Protein AF-A0AAW2VEW5-F1 (afdb_monomer_lite)

Sequence (125 aa):
MDQNLVTQGDLPRFVMDSYEECRGPPRLFLLDKFDVAGAGACLKRYTDPSFFKVENPEITGTDVQREKKIRKAKSFNLKPAVTTRPSIQGPKTNLKLAAILEKANAIRQALAGSDEDDEDSWSDS

Structure (mmCIF, N/CA/C/O backbone):
data_AF-A0AAW2VEW5-F1
#
_entry.id   AF-A0AAW2VEW5-F1
#
loop_
_atom_site.group_PDB
_atom_site.id
_atom_site.type_symbol
_atom_site.label_atom_id
_atom_site.label_alt_id
_atom_site.label_comp_id
_atom_site.label_asym_id
_atom_site.label_entity_id
_atom_site.label_seq_id
_atom_site.pdbx_PDB_ins_code
_atom_site.Cartn_x
_atom_site.Cartn_y
_atom_site.Cartn_z
_atom_site.occupancy
_atom_site.B_iso_or_equiv
_atom_site.auth_seq_id
_atom_site.auth_comp_id
_atom_site.auth_asym_id
_atom_site.auth_atom_id
_atom_site.pdbx_PDB_model_num
ATOM 1 N N . MET A 1 1 ? -25.172 -19.713 8.117 1.00 50.94 1 MET A N 1
ATOM 2 C CA . MET A 1 1 ? -23.934 -19.008 8.497 1.00 50.94 1 MET A CA 1
ATOM 3 C C . MET A 1 1 ? -23.808 -17.834 7.555 1.00 50.94 1 MET A C 1
ATOM 5 O O . MET A 1 1 ? -23.768 -18.059 6.349 1.00 50.94 1 MET A O 1
ATOM 9 N N . ASP A 1 2 ? -23.852 -16.616 8.079 1.00 57.12 2 ASP A N 1
ATOM 10 C CA . ASP A 1 2 ? -23.778 -15.412 7.257 1.00 57.12 2 ASP A CA 1
ATOM 11 C C . ASP A 1 2 ? -22.371 -15.280 6.672 1.00 57.12 2 ASP A C 1
ATOM 13 O O . AS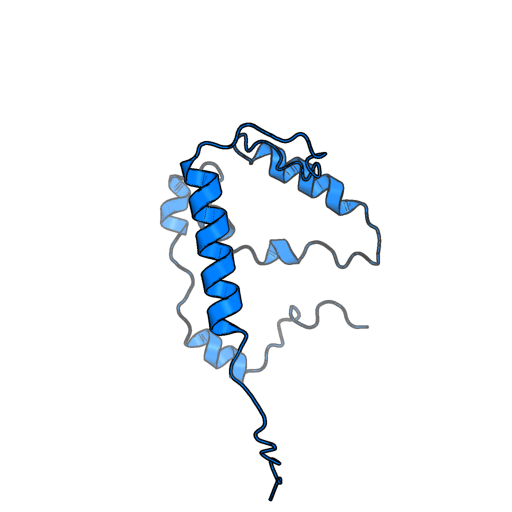P A 1 2 ? -21.367 -15.238 7.383 1.00 57.12 2 ASP A O 1
ATOM 17 N N . GLN A 1 3 ? -22.299 -15.292 5.345 1.00 69.50 3 GLN A N 1
ATOM 18 C CA . GLN A 1 3 ? -21.062 -15.070 4.607 1.00 69.50 3 GLN A CA 1
ATOM 19 C C . GLN A 1 3 ? -20.790 -13.560 4.561 1.00 69.50 3 GLN A C 1
ATOM 21 O O . GLN A 1 3 ? -21.730 -12.770 4.550 1.00 69.50 3 GLN A O 1
ATOM 26 N N . ASN A 1 4 ? -19.518 -13.153 4.472 1.00 67.38 4 ASN A N 1
ATOM 27 C CA . ASN A 1 4 ? -19.107 -11.753 4.268 1.00 67.38 4 ASN A CA 1
ATOM 28 C C . ASN A 1 4 ? -19.280 -10.787 5.462 1.00 67.38 4 ASN A C 1
ATOM 30 O O . ASN A 1 4 ? -19.278 -9.575 5.241 1.00 67.38 4 ASN A O 1
ATOM 34 N N . LEU A 1 5 ? -19.321 -11.291 6.705 1.00 68.50 5 LEU A N 1
ATOM 35 C CA . LEU A 1 5 ? -19.509 -10.506 7.944 1.00 68.50 5 LEU A CA 1
ATOM 36 C C . LEU A 1 5 ? -18.600 -9.263 8.058 1.00 68.50 5 LEU A C 1
ATOM 38 O O . LEU A 1 5 ? -19.013 -8.232 8.569 1.00 68.50 5 LEU A O 1
ATOM 42 N N . VAL A 1 6 ? -17.370 -9.333 7.539 1.00 68.06 6 VAL A N 1
ATOM 43 C CA . VAL A 1 6 ? -16.393 -8.226 7.604 1.00 68.06 6 VAL A CA 1
ATOM 44 C C . VAL A 1 6 ? -16.547 -7.222 6.451 1.00 68.06 6 VAL A C 1
ATOM 46 O O . VAL A 1 6 ? -16.116 -6.079 6.555 1.00 68.06 6 VAL A O 1
ATOM 49 N N . THR A 1 7 ? -17.165 -7.611 5.333 1.00 69.88 7 THR A N 1
ATOM 50 C CA . THR A 1 7 ? -17.284 -6.756 4.133 1.00 69.88 7 THR A CA 1
ATOM 51 C C . THR A 1 7 ? -18.656 -6.104 3.967 1.00 69.88 7 THR A C 1
ATOM 53 O O . THR A 1 7 ? -18.857 -5.389 2.990 1.00 69.88 7 THR A O 1
ATOM 56 N N . GLN A 1 8 ? -19.591 -6.331 4.899 1.00 68.81 8 GLN A N 1
ATOM 57 C CA . GLN A 1 8 ? -20.937 -5.739 4.872 1.00 68.81 8 GLN A CA 1
ATOM 58 C C . GLN A 1 8 ? 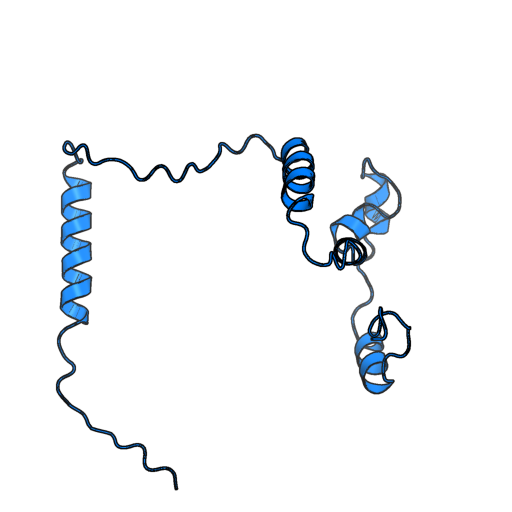-20.947 -4.216 5.076 1.00 68.81 8 GLN A C 1
ATOM 60 O O . GLN A 1 8 ? -21.973 -3.585 4.862 1.00 68.81 8 GLN A O 1
ATOM 65 N N . GLY A 1 9 ? -19.806 -3.613 5.421 1.00 72.56 9 GLY A N 1
ATOM 66 C CA . GLY A 1 9 ? -19.694 -2.165 5.608 1.00 72.56 9 GLY A CA 1
ATOM 67 C C . GLY A 1 9 ? -20.144 -1.681 6.988 1.00 72.56 9 GLY A C 1
ATOM 68 O O . GLY A 1 9 ? -19.938 -0.514 7.301 1.00 72.56 9 GLY A O 1
ATOM 69 N N . ASP A 1 10 ? -20.648 -2.574 7.841 1.00 82.69 10 ASP A N 1
ATOM 70 C CA . ASP A 1 10 ? -21.100 -2.270 9.203 1.00 82.69 10 ASP A CA 1
ATOM 71 C C . ASP A 1 10 ? -19.943 -2.301 10.220 1.00 82.69 10 ASP A C 1
ATOM 73 O O . ASP A 1 10 ? -19.999 -2.965 11.258 1.00 82.69 10 ASP A O 1
ATOM 77 N N . LEU A 1 11 ? -18.845 -1.602 9.915 1.00 84.56 11 LEU A N 1
ATOM 78 C CA . LEU A 1 11 ? -17.706 -1.509 10.828 1.00 84.56 11 LEU A CA 1
ATOM 79 C C . LEU A 1 11 ? -18.050 -0.572 12.006 1.00 84.56 11 LEU A C 1
ATOM 81 O O . LEU A 1 11 ? -18.486 0.558 11.764 1.00 84.56 11 LEU A O 1
ATOM 85 N N . PRO A 1 12 ? -17.837 -0.980 13.275 1.00 91.25 12 PRO A N 1
ATOM 86 C CA . PRO A 1 12 ? -18.154 -0.140 14.427 1.00 91.25 12 PRO A CA 1
ATOM 87 C C . PRO A 1 12 ? -17.473 1.231 14.376 1.00 91.25 12 PRO A C 1
ATOM 89 O O . PRO A 1 12 ? -16.309 1.344 13.988 1.00 91.25 12 PRO A O 1
ATOM 92 N N . ARG A 1 13 ? -18.177 2.269 14.850 1.00 89.75 13 ARG A N 1
ATOM 93 C CA . ARG A 1 13 ? -17.716 3.664 14.765 1.00 89.75 13 ARG A CA 1
ATOM 94 C C . ARG A 1 13 ? -16.341 3.890 15.396 1.00 89.75 13 ARG A C 1
ATOM 96 O O . ARG A 1 13 ? -15.503 4.511 14.766 1.00 89.75 13 ARG A O 1
ATOM 103 N N . PHE A 1 14 ? -16.081 3.309 16.568 1.00 92.62 14 PHE A N 1
ATOM 104 C CA . PHE A 1 14 ? -14.785 3.456 17.245 1.00 92.62 14 PHE A CA 1
ATOM 105 C C . PHE A 1 14 ? -13.609 2.917 16.408 1.00 92.62 14 PHE A C 1
ATOM 107 O O . PHE A 1 14 ? -12.497 3.440 16.474 1.00 92.62 14 PHE A O 1
ATOM 114 N N . VAL A 1 15 ? -13.849 1.872 15.605 1.00 92.19 15 VAL A N 1
ATOM 115 C CA . VAL A 1 15 ? -12.850 1.356 14.665 1.00 92.19 15 VAL A CA 1
ATOM 116 C C . VAL A 1 15 ? -12.717 2.331 13.500 1.00 92.19 15 VAL A C 1
ATOM 118 O O . VAL A 1 15 ? -11.599 2.691 13.151 1.00 9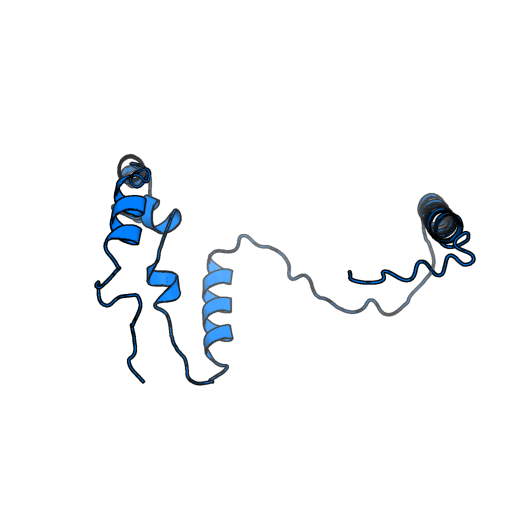2.19 15 VAL A O 1
ATOM 121 N N . MET A 1 16 ? -13.836 2.797 12.936 1.00 90.00 16 MET A N 1
ATOM 122 C CA . MET A 1 16 ? -13.848 3.781 11.846 1.00 90.00 16 MET A CA 1
ATOM 123 C C . MET A 1 16 ? -13.060 5.049 12.204 1.00 90.00 16 MET A C 1
ATOM 125 O O . MET A 1 16 ? -12.218 5.467 11.418 1.00 90.00 16 MET A O 1
ATOM 129 N N . ASP A 1 17 ? -13.255 5.597 13.406 1.00 92.69 17 ASP A N 1
ATOM 130 C CA . ASP A 1 17 ? -12.564 6.803 13.881 1.00 92.69 17 ASP A CA 1
ATOM 131 C C . ASP A 1 17 ? -11.032 6.602 13.888 1.00 92.69 17 ASP A C 1
ATOM 133 O O . ASP A 1 17 ? -10.274 7.475 13.469 1.00 92.69 17 ASP A O 1
ATOM 137 N N . SER A 1 18 ? -10.564 5.401 14.259 1.00 94.38 18 SER A N 1
ATOM 138 C CA . SER A 1 18 ? -9.137 5.042 14.197 1.00 94.38 18 SER A CA 1
ATOM 139 C C . SER A 1 18 ? -8.617 4.955 12.752 1.00 94.38 18 SER A C 1
ATOM 141 O O . SER A 1 18 ? -7.477 5.326 12.470 1.00 94.38 18 SER A O 1
ATOM 143 N N . TYR A 1 19 ? -9.438 4.468 11.814 1.00 91.00 19 TYR A N 1
ATOM 144 C CA . TYR A 1 19 ? -9.101 4.440 10.384 1.00 91.00 19 TYR A CA 1
ATOM 145 C C . TYR A 1 19 ? -9.076 5.841 9.762 1.00 91.00 19 TYR A C 1
ATOM 147 O O . TYR A 1 19 ? -8.274 6.084 8.861 1.00 91.00 19 TYR A O 1
ATOM 155 N N . GLU A 1 20 ? -9.923 6.757 10.228 1.00 92.00 20 GLU A N 1
ATOM 156 C CA . GLU A 1 20 ? -9.937 8.152 9.776 1.00 92.00 20 GLU A CA 1
ATOM 157 C C . GLU A 1 20 ? -8.675 8.913 10.213 1.00 92.00 20 GLU A C 1
ATOM 159 O O . GLU A 1 20 ? -8.184 9.766 9.472 1.00 92.00 20 GLU A O 1
ATOM 164 N N . GLU A 1 21 ? -8.105 8.573 11.373 1.00 94.62 21 GLU A N 1
ATOM 165 C CA . GLU A 1 21 ? -6.836 9.136 11.853 1.00 94.62 21 GLU A CA 1
ATOM 166 C C . GLU A 1 21 ? -5.601 8.528 11.153 1.00 94.62 21 GLU A C 1
ATOM 168 O O . GLU A 1 21 ? -4.516 9.123 11.123 1.00 94.62 21 GLU A O 1
ATOM 173 N N . CYS A 1 22 ? -5.747 7.352 10.533 1.00 93.62 22 CYS A N 1
ATOM 174 C CA . CYS A 1 22 ? -4.672 6.725 9.771 1.00 93.62 22 CYS A CA 1
ATOM 175 C C . CYS A 1 22 ? -4.266 7.553 8.541 1.00 93.62 22 CYS A C 1
ATOM 177 O O . CYS A 1 22 ? -5.018 8.336 7.959 1.00 93.62 22 CYS A O 1
ATOM 179 N N . ARG A 1 23 ? -3.031 7.334 8.074 1.00 93.12 23 ARG A N 1
ATOM 180 C CA . ARG A 1 23 ? -2.569 7.920 6.812 1.00 93.12 23 ARG A CA 1
ATOM 181 C C . ARG A 1 23 ? -3.374 7.337 5.651 1.00 93.12 23 ARG A C 1
ATOM 183 O O . ARG A 1 23 ? -3.438 6.121 5.486 1.00 93.12 23 ARG A O 1
ATOM 190 N N . GLY A 1 24 ? -3.914 8.218 4.808 1.00 87.44 24 GLY A N 1
ATOM 191 C CA . GLY A 1 24 ? -4.521 7.824 3.540 1.00 87.44 24 GLY A CA 1
ATOM 192 C C . GLY A 1 24 ? -3.540 7.070 2.626 1.00 87.44 24 GLY A C 1
ATOM 193 O O . GLY A 1 24 ? -2.320 7.133 2.826 1.00 87.44 24 GLY A O 1
ATOM 194 N N . PRO A 1 25 ? -4.049 6.365 1.602 1.00 88.12 25 PRO A N 1
ATOM 195 C CA . PRO A 1 25 ? -3.221 5.541 0.734 1.00 88.12 25 PRO A CA 1
ATOM 196 C C . PRO A 1 25 ? -2.143 6.379 0.027 1.00 88.12 25 PRO A C 1
ATOM 198 O O . PRO A 1 25 ? -2.393 7.530 -0.357 1.00 88.12 25 PRO A O 1
ATOM 201 N N . PRO A 1 26 ? -0.940 5.820 -0.193 1.00 92.75 26 PRO A N 1
ATOM 202 C CA . PRO A 1 26 ? 0.109 6.517 -0.922 1.00 92.75 26 PRO A CA 1
ATOM 203 C C . PRO A 1 26 ? -0.379 6.887 -2.330 1.00 92.75 26 PRO A C 1
ATOM 205 O O . PRO A 1 26 ? -1.102 6.129 -2.980 1.00 92.75 26 PRO A O 1
ATOM 208 N N . ARG A 1 27 ? 0.042 8.055 -2.835 1.00 94.94 27 ARG A N 1
ATOM 209 C CA . ARG A 1 27 ? -0.371 8.607 -4.143 1.00 94.94 27 ARG A CA 1
ATOM 210 C C . ARG A 1 27 ? 0.317 7.906 -5.325 1.00 94.94 27 ARG A C 1
ATOM 212 O O . ARG A 1 27 ? 0.865 8.551 -6.217 1.00 94.94 27 ARG A O 1
ATOM 219 N N . LEU A 1 28 ? 0.292 6.574 -5.334 1.00 96.06 28 LEU A N 1
ATOM 220 C CA . LEU A 1 28 ? 0.951 5.723 -6.328 1.00 96.06 28 LEU A CA 1
ATOM 221 C C . LEU A 1 28 ? 0.347 5.851 -7.728 1.00 96.06 28 LEU A C 1
ATOM 223 O O . LEU A 1 28 ? 1.013 5.502 -8.696 1.00 96.06 28 LEU A O 1
ATOM 227 N N . PHE A 1 29 ? -0.847 6.437 -7.857 1.00 94.88 29 PHE A N 1
ATOM 228 C CA . PHE A 1 29 ? -1.449 6.753 -9.155 1.00 94.88 29 PHE A CA 1
ATOM 229 C C . PHE A 1 29 ? -0.563 7.658 -10.030 1.00 94.88 29 PHE A C 1
ATOM 231 O O . PHE A 1 29 ? -0.647 7.642 -11.253 1.00 94.88 29 PHE A O 1
ATOM 238 N N . LEU A 1 30 ? 0.341 8.434 -9.421 1.00 96.75 30 LEU A N 1
ATOM 239 C CA . LEU A 1 30 ? 1.324 9.245 -10.145 1.00 96.75 30 LEU A CA 1
ATOM 240 C C . LEU A 1 30 ? 2.357 8.391 -10.899 1.00 96.75 30 LEU A C 1
ATOM 242 O O . LEU A 1 30 ? 2.980 8.874 -11.851 1.00 96.75 30 LEU A O 1
ATOM 246 N N . LEU A 1 31 ? 2.562 7.147 -10.463 1.00 97.12 31 LEU A N 1
ATOM 247 C CA . LEU A 1 31 ? 3.502 6.196 -11.052 1.00 97.12 31 LEU A CA 1
ATOM 248 C C . LEU A 1 31 ? 2.849 5.303 -12.111 1.00 97.12 31 LEU A C 1
ATOM 250 O O . LEU A 1 31 ? 3.576 4.755 -12.933 1.00 97.12 31 LEU A O 1
ATOM 254 N N . ASP A 1 32 ? 1.513 5.230 -12.161 1.00 96.38 32 ASP A N 1
ATOM 255 C CA . ASP A 1 32 ? 0.775 4.387 -13.115 1.00 96.38 32 ASP A CA 1
ATOM 256 C C . ASP A 1 32 ? 1.153 4.676 -14.578 1.00 96.38 32 ASP A C 1
ATOM 258 O O . ASP A 1 32 ? 1.128 3.781 -15.415 1.00 96.38 32 ASP A O 1
ATOM 262 N N . LYS A 1 33 ? 1.571 5.910 -14.895 1.00 97.06 33 LYS A N 1
ATOM 263 C CA . LYS A 1 33 ? 2.034 6.289 -16.243 1.00 97.06 33 LYS A CA 1
ATOM 264 C C . LYS A 1 33 ? 3.294 5.550 -16.710 1.00 97.06 33 LYS A C 1
ATOM 266 O O . LYS A 1 33 ? 3.559 5.500 -17.905 1.00 97.06 33 LYS A O 1
ATOM 271 N N . PHE A 1 34 ? 4.088 5.034 -15.776 1.00 96.69 34 PHE A N 1
ATOM 272 C CA . PHE A 1 34 ? 5.287 4.244 -16.063 1.00 96.69 34 PHE A CA 1
ATOM 273 C C . PHE A 1 34 ? 5.013 2.741 -15.996 1.00 96.69 34 PHE A C 1
ATOM 275 O O . PHE A 1 34 ? 5.918 1.934 -16.200 1.00 96.69 34 PHE A O 1
ATOM 282 N N . ASP A 1 35 ? 3.778 2.360 -15.678 1.00 96.69 35 ASP A N 1
ATOM 283 C CA . ASP A 1 35 ? 3.399 0.983 -15.477 1.00 96.69 35 ASP A CA 1
ATOM 284 C C . ASP A 1 35 ? 2.729 0.386 -16.715 1.00 96.69 35 ASP A C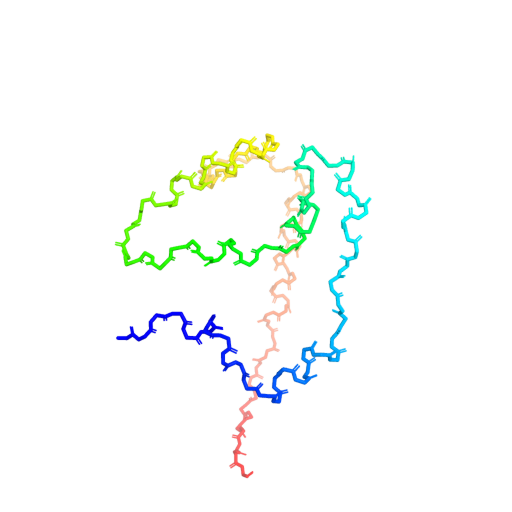 1
ATOM 286 O O . ASP A 1 35 ? 1.795 0.956 -17.273 1.00 96.69 35 ASP A O 1
ATOM 290 N N . VAL A 1 36 ? 3.160 -0.815 -17.107 1.00 97.44 36 VAL A N 1
ATOM 291 C CA . VAL A 1 36 ? 2.635 -1.517 -18.293 1.00 97.44 36 VAL A CA 1
ATOM 292 C C . VAL A 1 36 ? 1.135 -1.824 -18.180 1.00 97.44 36 VAL A C 1
ATOM 294 O O . VAL A 1 36 ? 0.455 -1.910 -19.197 1.00 97.44 36 VAL A O 1
ATOM 297 N N . ALA A 1 37 ? 0.603 -1.991 -16.965 1.00 96.19 37 ALA A N 1
ATOM 298 C CA . ALA A 1 37 ? -0.812 -2.286 -16.739 1.00 96.19 37 ALA A CA 1
ATOM 299 C C . ALA A 1 37 ? -1.687 -1.026 -16.565 1.00 96.19 37 ALA A C 1
ATOM 301 O O . ALA A 1 37 ? -2.909 -1.151 -16.499 1.00 96.19 37 ALA A O 1
ATOM 302 N N . GLY A 1 38 ? -1.094 0.172 -16.529 1.00 95.56 38 GLY A N 1
ATOM 303 C CA . GLY A 1 38 ? -1.818 1.443 -16.518 1.00 95.56 38 GLY A CA 1
ATOM 304 C C . GLY A 1 38 ? -2.482 1.803 -15.183 1.00 95.56 38 GLY A C 1
ATOM 305 O O . GLY A 1 38 ? -1.975 1.496 -14.105 1.00 95.56 38 GLY A O 1
ATOM 306 N N . ALA A 1 39 ? -3.605 2.522 -15.253 1.00 96.62 39 ALA A N 1
ATOM 307 C CA . ALA A 1 39 ? -4.262 3.134 -14.096 1.00 96.62 39 ALA A CA 1
ATOM 308 C C . ALA A 1 39 ? -4.612 2.127 -12.983 1.00 96.62 39 ALA A C 1
ATOM 310 O O . ALA A 1 39 ? -5.173 1.057 -13.223 1.00 96.62 39 ALA A O 1
ATOM 311 N N . GLY A 1 40 ? -4.303 2.492 -11.741 1.00 94.44 40 GLY A N 1
ATOM 312 C CA . GLY A 1 40 ? -4.520 1.690 -10.543 1.00 94.44 40 GLY A CA 1
ATOM 313 C C . GLY A 1 40 ? -3.549 0.519 -10.374 1.00 94.44 40 GLY A C 1
ATOM 314 O O . GLY A 1 40 ? -3.592 -0.152 -9.340 1.00 94.44 40 GLY A O 1
ATOM 315 N N . ALA A 1 41 ? -2.664 0.251 -11.337 1.00 96.25 41 ALA A N 1
ATOM 316 C CA . ALA A 1 41 ? -1.779 -0.903 -11.283 1.00 96.25 41 ALA A CA 1
ATOM 317 C C . ALA A 1 41 ? -0.706 -0.765 -10.199 1.00 96.25 41 ALA A C 1
ATOM 319 O O . ALA A 1 41 ? -0.375 -1.752 -9.532 1.00 96.25 41 ALA A O 1
ATOM 320 N N . CYS A 1 42 ? -0.149 0.431 -9.991 1.00 96.38 42 CYS A N 1
ATOM 321 C CA . CYS A 1 42 ? 0.829 0.639 -8.927 1.00 96.38 42 CYS A CA 1
ATOM 322 C C . CYS A 1 42 ? 0.188 0.444 -7.549 1.00 96.38 42 CYS A C 1
ATOM 324 O O . CYS A 1 42 ? 0.776 -0.221 -6.698 1.00 96.38 42 CYS A O 1
ATOM 326 N N . LEU A 1 43 ? -1.039 0.943 -7.350 1.00 94.4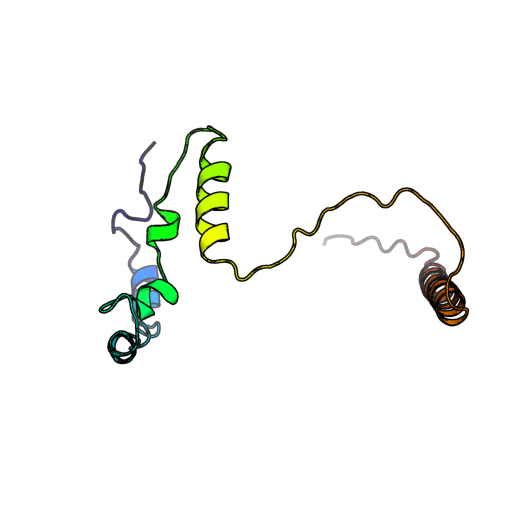4 43 LEU A N 1
ATOM 327 C CA . LEU A 1 43 ? -1.758 0.754 -6.091 1.00 94.44 43 LEU A CA 1
ATOM 328 C C . LEU A 1 43 ? -2.111 -0.719 -5.851 1.00 94.44 43 LEU A C 1
ATOM 330 O O . LEU A 1 43 ? -1.843 -1.205 -4.761 1.00 94.44 43 LEU A O 1
ATOM 334 N N . LYS A 1 44 ? -2.604 -1.452 -6.860 1.00 94.62 44 LYS A N 1
ATOM 335 C CA . LYS A 1 44 ? -2.890 -2.896 -6.734 1.00 94.62 44 LYS A CA 1
ATOM 336 C C . LYS A 1 44 ? -1.656 -3.730 -6.384 1.00 94.62 44 LYS A C 1
ATOM 338 O O . LYS A 1 44 ? -1.751 -4.701 -5.648 1.00 94.62 44 LYS A O 1
ATOM 343 N N . ARG A 1 45 ? -0.473 -3.364 -6.888 1.00 93.50 45 ARG A N 1
ATOM 344 C CA . ARG A 1 45 ? 0.776 -4.041 -6.492 1.00 93.50 45 ARG A CA 1
ATOM 345 C C . ARG A 1 45 ? 1.208 -3.719 -5.068 1.00 93.50 45 ARG A C 1
ATOM 347 O O . ARG A 1 45 ? 1.905 -4.526 -4.464 1.00 93.50 45 ARG A O 1
ATOM 354 N N . TYR A 1 46 ? 0.842 -2.544 -4.568 1.00 93.44 46 TYR A N 1
ATOM 355 C CA . TYR A 1 46 ? 1.100 -2.146 -3.190 1.00 93.44 46 TYR A CA 1
ATOM 356 C C . TYR A 1 46 ? 0.121 -2.813 -2.218 1.00 93.44 46 TYR A C 1
ATOM 358 O O . TYR A 1 46 ? 0.539 -3.360 -1.204 1.00 93.44 46 TYR A O 1
ATOM 366 N N . THR A 1 47 ? -1.172 -2.797 -2.541 1.00 92.31 47 THR A N 1
ATOM 367 C CA . THR A 1 47 ? -2.237 -3.446 -1.779 1.00 92.31 47 THR A CA 1
ATOM 368 C C . THR A 1 47 ? -3.342 -3.923 -2.719 1.00 92.31 47 THR A C 1
ATOM 370 O O . THR A 1 47 ? -3.869 -3.147 -3.517 1.00 92.31 47 THR A O 1
ATOM 373 N N . ASP A 1 48 ? -3.717 -5.197 -2.623 1.00 91.25 48 ASP A N 1
ATOM 374 C CA . ASP A 1 48 ? -4.889 -5.737 -3.317 1.00 91.25 48 ASP A CA 1
ATOM 375 C C . ASP A 1 48 ? -5.718 -6.606 -2.364 1.00 91.25 48 ASP A C 1
ATOM 377 O O . ASP A 1 48 ? -5.486 -7.813 -2.254 1.00 91.25 48 ASP A O 1
ATOM 381 N N . PRO A 1 49 ? -6.713 -6.017 -1.677 1.00 87.31 49 PRO A N 1
ATOM 382 C CA . PRO A 1 49 ? -7.626 -6.764 -0.812 1.00 87.31 49 PRO A CA 1
ATOM 383 C C . PRO A 1 49 ? -8.420 -7.842 -1.563 1.00 87.31 49 PRO A C 1
ATOM 385 O O . PRO A 1 49 ? -8.892 -8.805 -0.960 1.00 87.31 49 PRO A O 1
ATOM 388 N N . SER A 1 50 ? -8.563 -7.706 -2.884 1.00 84.25 50 SER A N 1
ATOM 389 C CA . SER A 1 50 ? -9.284 -8.663 -3.729 1.00 84.25 50 SER A CA 1
ATOM 390 C C . SER A 1 50 ? -8.534 -9.982 -3.869 1.00 84.25 50 SER A C 1
ATOM 392 O O . SER A 1 50 ? -9.170 -10.994 -4.151 1.00 84.25 50 SER A O 1
ATOM 394 N N . PHE A 1 51 ? -7.216 -10.000 -3.623 1.00 81.94 51 PHE A N 1
ATOM 395 C CA . PHE A 1 51 ? -6.426 -11.232 -3.599 1.00 81.94 51 PHE A CA 1
ATOM 396 C C . PHE A 1 51 ? -6.986 -12.249 -2.596 1.00 81.94 51 PHE A C 1
ATOM 398 O O . PHE A 1 51 ? -6.969 -13.445 -2.853 1.00 81.94 51 PHE A O 1
ATOM 405 N N . PHE A 1 52 ? -7.546 -11.768 -1.484 1.00 79.75 52 PHE A N 1
ATOM 406 C CA . PHE A 1 52 ? -8.140 -12.607 -0.442 1.00 79.75 52 PHE A CA 1
ATOM 407 C C . PHE A 1 52 ? -9.634 -12.884 -0.654 1.00 79.75 52 PHE A C 1
ATOM 409 O O . PHE A 1 52 ? -10.206 -13.703 0.054 1.00 79.75 52 PHE A O 1
ATOM 416 N N . LYS A 1 53 ? -10.282 -12.233 -1.634 1.00 70.94 53 LYS A N 1
ATOM 417 C CA . LYS A 1 53 ? -11.672 -12.540 -2.037 1.00 70.94 53 LYS A CA 1
ATOM 418 C C . LYS A 1 53 ? -11.773 -13.784 -2.923 1.00 70.94 53 LYS A C 1
ATOM 420 O O . LYS A 1 53 ? -12.852 -14.138 -3.395 1.00 70.94 53 LYS A O 1
ATOM 425 N N . VAL A 1 54 ? -10.642 -14.429 -3.159 1.00 60.38 54 VAL A N 1
ATOM 426 C CA . VAL A 1 54 ? -10.524 -15.692 -3.858 1.00 60.38 54 VAL A CA 1
ATOM 427 C C . VAL A 1 54 ? -10.797 -16.778 -2.817 1.00 60.38 54 VAL A C 1
ATOM 429 O O . VAL A 1 54 ? -9.948 -17.089 -1.993 1.00 60.38 54 VAL A O 1
ATOM 432 N N . GLU A 1 55 ? -12.017 -17.323 -2.917 1.00 52.00 55 GLU A N 1
ATOM 433 C CA . GLU A 1 55 ? -12.438 -18.658 -2.471 1.00 52.00 55 GLU A CA 1
ATOM 434 C C . GLU A 1 55 ? -12.435 -18.880 -0.942 1.00 52.00 55 GLU A C 1
ATOM 436 O O . GLU A 1 55 ? -11.415 -18.973 -0.272 1.00 52.00 55 GLU A O 1
ATOM 441 N N . ASN A 1 56 ? -13.638 -19.041 -0.386 1.00 56.00 56 ASN A N 1
ATOM 442 C CA . ASN A 1 56 ? -13.881 -19.999 0.684 1.00 56.00 56 ASN A CA 1
ATOM 443 C C . ASN A 1 56 ? -14.145 -21.327 -0.044 1.00 56.00 56 ASN A C 1
ATOM 445 O O . ASN A 1 56 ? -15.311 -21.607 -0.337 1.00 56.00 56 ASN A O 1
ATOM 449 N N . PRO A 1 57 ? -13.119 -22.095 -0.477 1.00 44.59 57 PRO A N 1
ATOM 450 C CA . PRO A 1 57 ? -13.399 -23.393 -1.026 1.00 44.59 57 PRO A CA 1
ATOM 451 C C . PRO A 1 57 ? -13.705 -24.244 0.195 1.00 44.59 57 PRO A C 1
ATOM 453 O O . PRO A 1 57 ? -12.853 -24.506 1.047 1.00 44.59 57 PRO A O 1
ATOM 456 N N . GLU A 1 58 ? -14.942 -24.687 0.300 1.00 49.50 58 GLU A N 1
ATOM 457 C CA . GLU A 1 58 ? -15.179 -25.958 0.946 1.00 49.50 58 GLU A CA 1
ATOM 458 C C . GLU A 1 58 ? -14.246 -26.966 0.252 1.00 49.50 58 GLU A C 1
ATOM 460 O O . GLU A 1 58 ? -14.431 -27.316 -0.909 1.00 49.50 58 GLU A O 1
ATOM 465 N N . ILE A 1 59 ? -13.128 -27.267 0.917 1.00 56.94 59 ILE A N 1
ATOM 466 C CA . ILE A 1 59 ? -12.302 -28.463 0.781 1.00 56.94 59 ILE A CA 1
ATOM 467 C C . ILE A 1 59 ? -12.300 -29.049 -0.642 1.00 56.94 59 ILE A C 1
ATOM 469 O O . ILE A 1 59 ? -12.856 -30.116 -0.872 1.00 56.94 59 ILE A O 1
ATOM 473 N N . THR A 1 60 ? -11.621 -28.434 -1.612 1.00 40.91 60 THR A N 1
ATOM 474 C CA . THR A 1 60 ? -11.141 -29.214 -2.764 1.00 40.91 60 THR A CA 1
ATOM 475 C C . THR A 1 60 ? -9.720 -28.798 -3.117 1.00 40.91 60 THR A C 1
ATOM 477 O O . THR A 1 60 ? -9.438 -27.682 -3.537 1.00 40.91 60 THR A O 1
ATOM 480 N N . GLY A 1 61 ? -8.776 -29.714 -2.898 1.00 50.31 61 GLY A N 1
ATOM 481 C CA . GLY A 1 61 ? -7.341 -29.532 -3.125 1.00 50.31 61 GLY A CA 1
ATOM 482 C C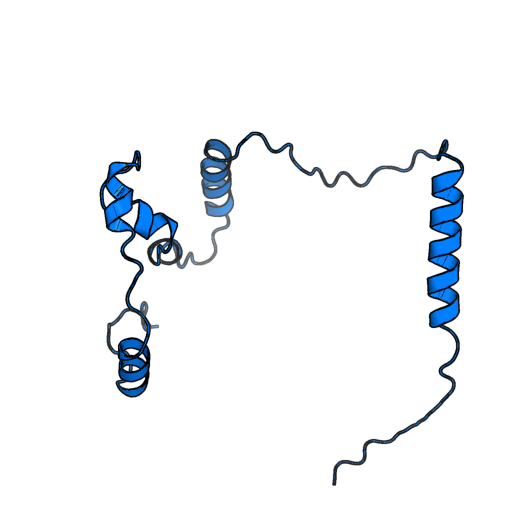 . GLY A 1 61 ? -6.938 -29.429 -4.600 1.00 50.31 61 GLY A C 1
ATOM 483 O O . GLY A 1 61 ? -5.973 -30.074 -5.009 1.00 50.31 61 GLY A O 1
ATOM 484 N N . THR A 1 62 ? -7.649 -28.641 -5.412 1.00 46.88 62 THR A N 1
ATOM 485 C CA . THR A 1 62 ? -7.380 -28.500 -6.852 1.00 46.88 62 THR A CA 1
ATOM 486 C C . THR A 1 62 ? -6.808 -27.135 -7.252 1.00 46.88 62 THR A C 1
ATOM 488 O O . THR A 1 62 ? -6.099 -27.050 -8.259 1.00 46.88 62 THR A O 1
ATOM 491 N N . ASP A 1 63 ? -6.965 -26.092 -6.432 1.00 47.03 63 ASP A N 1
ATOM 492 C CA . ASP A 1 63 ? -6.538 -24.725 -6.789 1.00 47.03 63 ASP A CA 1
ATOM 493 C C . ASP A 1 63 ? -5.054 -24.433 -6.522 1.00 47.03 63 ASP A C 1
ATOM 495 O O . ASP A 1 63 ? -4.426 -23.636 -7.227 1.00 47.03 63 ASP A O 1
ATOM 499 N N . VAL A 1 64 ? -4.413 -25.222 -5.651 1.00 51.56 64 VAL A N 1
ATOM 500 C CA . VAL A 1 64 ? -2.955 -25.179 -5.426 1.00 51.56 64 VAL A CA 1
ATOM 501 C C . VAL A 1 64 ? -2.168 -25.436 -6.730 1.00 51.56 64 VAL A C 1
ATOM 503 O O . VAL A 1 64 ? -1.021 -25.009 -6.869 1.00 51.56 64 VAL A O 1
ATOM 506 N N . GLN A 1 65 ? -2.757 -26.118 -7.720 1.00 45.56 65 GLN A N 1
ATOM 507 C CA . GLN A 1 65 ? -2.123 -26.406 -9.015 1.00 45.56 65 GLN A CA 1
ATOM 508 C C . GLN A 1 65 ? -2.184 -25.228 -10.005 1.00 45.56 65 GLN A C 1
ATOM 510 O O . GLN A 1 65 ? -1.240 -25.051 -10.783 1.00 45.56 65 GLN A O 1
ATOM 515 N N . ARG A 1 66 ? -3.252 -24.415 -9.999 1.00 52.41 66 ARG A N 1
ATOM 516 C CA . ARG A 1 66 ? -3.395 -23.275 -10.929 1.00 52.41 66 ARG A CA 1
ATOM 517 C C . ARG A 1 66 ? -2.551 -22.084 -10.487 1.00 52.41 66 ARG A C 1
ATOM 519 O O . ARG A 1 66 ? -1.846 -21.501 -11.314 1.00 52.41 66 ARG A O 1
ATOM 526 N N . GLU A 1 67 ? -2.481 -21.819 -9.187 1.00 50.59 67 GLU A N 1
ATOM 527 C CA . GLU A 1 67 ? -1.622 -20.757 -8.664 1.00 50.59 67 GLU A CA 1
ATOM 528 C C . GLU A 1 67 ? -0.123 -21.056 -8.871 1.00 50.59 67 GLU A C 1
ATOM 530 O O . GLU A 1 67 ? 0.649 -20.179 -9.271 1.00 50.59 67 GLU A O 1
ATOM 535 N N . LYS A 1 68 ? 0.291 -22.328 -8.744 1.00 52.91 68 LYS A N 1
ATOM 536 C CA . LYS A 1 68 ? 1.652 -22.771 -9.101 1.00 52.91 68 LYS A CA 1
ATOM 537 C C . LYS A 1 68 ? 2.009 -22.508 -10.567 1.00 52.91 68 LYS A C 1
ATOM 539 O O . LYS A 1 68 ? 3.193 -22.385 -10.866 1.00 52.91 68 LYS A O 1
ATOM 544 N N . LYS A 1 69 ? 1.044 -22.454 -11.492 1.00 51.25 69 LYS A N 1
ATOM 545 C CA . LYS A 1 69 ? 1.307 -22.197 -12.921 1.00 51.25 69 LYS A CA 1
ATOM 546 C C . LYS A 1 69 ? 1.443 -20.703 -13.222 1.00 51.25 69 LYS A C 1
ATOM 548 O O . LYS A 1 69 ? 2.342 -20.324 -13.966 1.00 51.25 69 LYS A O 1
ATOM 553 N N . ILE A 1 70 ? 0.638 -19.853 -12.588 1.00 55.53 70 ILE A N 1
ATOM 554 C CA . ILE A 1 70 ? 0.689 -18.395 -12.791 1.00 55.53 70 ILE A CA 1
ATOM 555 C C . ILE A 1 70 ? 1.934 -17.791 -12.118 1.00 55.53 70 ILE A C 1
ATOM 557 O O . ILE A 1 70 ? 2.632 -16.975 -12.723 1.00 55.53 70 ILE A O 1
ATOM 561 N N . ARG A 1 71 ? 2.306 -18.271 -10.921 1.00 52.75 71 ARG A N 1
ATOM 562 C CA . ARG A 1 71 ? 3.549 -17.858 -10.241 1.00 52.75 71 ARG A CA 1
ATOM 563 C C . ARG A 1 71 ? 4.824 -18.261 -11.001 1.00 52.75 71 ARG A C 1
ATOM 565 O O . ARG A 1 71 ? 5.843 -17.604 -10.832 1.00 52.75 71 ARG A O 1
ATOM 572 N N . LYS A 1 72 ? 4.773 -19.287 -11.865 1.00 53.03 72 LYS A N 1
ATOM 573 C CA . LYS A 1 72 ? 5.909 -19.727 -12.702 1.00 53.03 72 LYS A CA 1
ATOM 574 C C . LYS A 1 72 ? 6.137 -18.869 -13.947 1.00 53.03 72 LYS A C 1
ATOM 576 O O . LYS A 1 72 ? 7.269 -18.750 -14.396 1.00 53.03 72 LYS A O 1
ATOM 581 N N . ALA A 1 73 ? 5.090 -18.251 -14.495 1.00 52.81 73 ALA A N 1
ATOM 582 C CA . ALA A 1 73 ? 5.226 -17.344 -15.639 1.00 52.81 73 ALA A CA 1
ATOM 583 C C . ALA A 1 73 ? 5.798 -15.971 -15.236 1.00 52.81 73 ALA A C 1
ATOM 585 O O . ALA A 1 73 ? 6.356 -15.264 -16.070 1.00 52.81 73 ALA A O 1
ATOM 586 N N . LYS A 1 74 ? 5.683 -15.607 -13.948 1.00 56.38 74 LYS A N 1
ATOM 587 C CA . LYS A 1 74 ? 6.232 -14.372 -13.363 1.00 56.38 74 LYS A CA 1
ATOM 588 C C . LYS A 1 74 ? 7.382 -14.613 -12.378 1.00 56.38 74 LYS A C 1
ATOM 590 O O . LYS A 1 74 ? 7.834 -13.685 -11.715 1.00 56.38 74 LYS A O 1
ATOM 595 N N . SER A 1 75 ? 7.881 -15.842 -12.286 1.00 53.75 75 SER A N 1
ATOM 596 C CA . SER A 1 75 ? 9.160 -16.117 -11.645 1.00 53.75 75 SER A CA 1
ATOM 597 C C . SER A 1 75 ? 10.252 -15.968 -12.694 1.00 53.75 75 SER A C 1
ATOM 599 O O . SER A 1 75 ? 10.291 -16.721 -13.666 1.00 53.75 75 SER A O 1
ATOM 601 N N . PHE A 1 76 ? 11.177 -15.037 -12.481 1.00 60.62 76 PHE A N 1
ATOM 602 C CA . PHE A 1 76 ? 12.525 -15.202 -13.014 1.00 60.62 76 PHE A CA 1
ATOM 603 C C . PHE A 1 76 ? 13.018 -16.619 -12.665 1.00 60.62 76 PHE A C 1
ATOM 605 O O . PHE A 1 76 ? 12.633 -17.150 -11.624 1.00 60.62 76 PHE A O 1
ATOM 612 N N . ASN A 1 77 ? 13.808 -17.245 -13.541 1.00 58.62 77 ASN A N 1
ATOM 613 C CA . ASN A 1 77 ? 14.248 -18.644 -13.441 1.00 58.62 77 ASN A CA 1
ATOM 614 C C . ASN A 1 77 ? 14.973 -18.982 -12.117 1.00 58.62 77 ASN A C 1
ATOM 616 O O . ASN A 1 77 ? 16.196 -19.116 -12.079 1.00 58.62 77 ASN A O 1
ATOM 620 N N . LEU A 1 78 ? 14.227 -19.174 -11.033 1.00 62.75 78 LEU A N 1
ATOM 621 C CA . LEU A 1 78 ? 14.710 -19.766 -9.797 1.00 62.75 78 LEU A CA 1
ATOM 622 C C . LEU A 1 78 ? 14.590 -21.278 -9.924 1.00 62.75 78 LEU A C 1
ATOM 624 O O . LEU A 1 78 ? 13.501 -21.832 -10.083 1.00 62.75 78 LEU A O 1
ATOM 628 N N . LYS A 1 79 ? 15.741 -21.947 -9.882 1.00 61.16 79 LYS A N 1
ATOM 629 C CA . LYS A 1 79 ? 15.832 -23.406 -9.921 1.00 61.16 79 LYS A CA 1
ATOM 630 C C . LYS A 1 79 ? 15.097 -23.997 -8.705 1.00 61.16 79 LYS A C 1
ATOM 632 O O . LYS A 1 79 ? 15.245 -23.457 -7.608 1.00 61.16 79 LYS A O 1
ATOM 637 N N . PRO A 1 80 ? 14.333 -25.093 -8.863 1.00 49.34 80 PRO A N 1
ATOM 638 C CA . PRO A 1 80 ? 13.662 -25.747 -7.745 1.00 49.34 80 PRO A CA 1
ATOM 639 C C . PRO A 1 80 ? 14.661 -26.152 -6.657 1.00 49.34 80 PRO A C 1
ATOM 641 O O . PRO A 1 80 ? 15.627 -26.863 -6.935 1.00 49.34 80 PRO A O 1
ATOM 644 N N . ALA A 1 81 ? 14.401 -25.746 -5.413 1.00 50.69 81 ALA A N 1
ATOM 645 C CA . ALA A 1 81 ? 15.004 -26.374 -4.246 1.00 50.69 81 ALA A CA 1
ATOM 646 C C . ALA A 1 81 ? 14.366 -27.759 -4.090 1.00 50.69 81 ALA A C 1
ATOM 648 O O . ALA A 1 81 ? 13.322 -27.923 -3.459 1.00 50.69 81 ALA A O 1
ATOM 649 N N . VAL A 1 82 ? 14.952 -28.753 -4.755 1.00 49.16 82 VAL A N 1
ATOM 650 C CA . VAL A 1 82 ? 14.605 -30.151 -4.532 1.00 49.16 82 VAL A CA 1
ATOM 651 C C . VAL A 1 82 ? 15.162 -30.516 -3.162 1.00 49.16 82 VAL A C 1
ATOM 653 O O . VAL A 1 82 ? 16.375 -30.613 -2.986 1.00 49.16 82 VAL A O 1
ATOM 656 N N . THR A 1 83 ? 14.290 -30.738 -2.182 1.00 55.50 83 THR A N 1
ATOM 657 C CA . THR A 1 83 ? 14.648 -31.535 -1.006 1.00 55.50 83 THR A CA 1
ATOM 658 C C . THR A 1 83 ? 14.748 -32.992 -1.453 1.00 55.50 83 THR A C 1
ATOM 660 O O . THR A 1 83 ? 13.910 -33.827 -1.126 1.00 55.50 83 THR A O 1
ATOM 663 N N . THR A 1 84 ? 15.778 -33.314 -2.236 1.00 49.03 84 THR A N 1
ATOM 664 C CA . THR A 1 84 ? 16.293 -34.676 -2.261 1.00 49.03 84 THR A CA 1
ATOM 665 C C . THR A 1 84 ? 17.177 -34.747 -1.040 1.00 49.03 84 THR A C 1
ATOM 667 O O . THR A 1 84 ? 18.217 -34.094 -0.982 1.00 49.03 84 THR A O 1
ATOM 670 N N . ARG A 1 85 ? 16.731 -35.497 -0.036 1.00 54.94 85 ARG A N 1
ATOM 671 C CA . ARG A 1 85 ? 17.572 -35.948 1.070 1.00 54.94 85 ARG A CA 1
ATOM 672 C C . ARG A 1 85 ? 18.874 -36.467 0.438 1.00 54.94 85 ARG A C 1
ATOM 674 O O . ARG A 1 85 ? 18.786 -37.437 -0.320 1.00 54.94 85 ARG A O 1
ATOM 681 N N . PRO A 1 86 ? 20.038 -35.815 0.620 1.00 43.03 86 PRO A N 1
ATOM 682 C CA . PRO A 1 86 ? 21.248 -36.314 0.001 1.00 43.03 86 PRO A CA 1
ATOM 683 C C . PRO A 1 86 ? 21.559 -37.653 0.660 1.00 43.03 86 PRO A C 1
ATOM 685 O O . PRO A 1 86 ? 21.862 -37.734 1.851 1.00 43.03 86 PRO A O 1
ATOM 688 N N . SER A 1 87 ? 21.382 -38.707 -0.134 1.00 51.25 87 SER A N 1
ATOM 689 C CA . SER A 1 87 ? 21.898 -40.032 0.148 1.00 51.25 87 SER A CA 1
ATOM 690 C C . SER A 1 87 ? 23.396 -39.895 0.388 1.00 51.25 87 SER A C 1
ATOM 692 O O . SER A 1 87 ? 24.109 -39.241 -0.375 1.00 51.25 87 SER A O 1
ATOM 694 N N . ILE A 1 88 ? 23.826 -40.430 1.522 1.00 60.84 88 ILE A N 1
ATOM 695 C CA . ILE A 1 88 ? 25.173 -40.321 2.058 1.00 60.84 88 ILE A CA 1
ATOM 696 C C . ILE A 1 88 ? 26.152 -40.904 1.040 1.00 60.84 88 ILE A C 1
ATOM 698 O O . ILE A 1 88 ? 26.181 -42.107 0.801 1.00 60.84 88 ILE A O 1
ATOM 702 N N . GLN A 1 89 ? 27.003 -40.043 0.497 1.00 55.03 89 GLN A N 1
ATOM 703 C CA . GLN A 1 89 ? 28.295 -40.440 -0.036 1.00 55.03 89 GLN A CA 1
ATOM 704 C C . GLN A 1 89 ? 29.328 -39.469 0.537 1.00 55.03 89 GLN A C 1
ATOM 706 O O . GLN A 1 89 ? 29.574 -38.387 0.008 1.00 55.03 89 GLN A O 1
ATOM 711 N N . GLY A 1 90 ? 29.889 -39.827 1.695 1.00 60.62 90 GLY A N 1
ATOM 712 C CA . GLY A 1 90 ? 31.188 -39.278 2.091 1.00 60.62 90 GLY A CA 1
ATOM 713 C C . GLY A 1 90 ? 32.292 -39.845 1.183 1.00 60.62 90 GLY A C 1
ATOM 714 O O . GLY A 1 90 ? 32.006 -40.697 0.340 1.00 60.62 90 GLY A O 1
ATOM 715 N N . PRO A 1 91 ? 33.576 -39.508 1.374 1.00 56.97 91 PRO A N 1
ATOM 716 C CA . PRO A 1 91 ? 34.168 -38.336 2.023 1.00 56.97 91 PRO A CA 1
ATOM 717 C C . PRO A 1 91 ? 35.243 -37.667 1.131 1.00 56.97 91 PRO A C 1
ATOM 719 O O . PRO A 1 91 ? 36.120 -38.363 0.638 1.00 56.97 91 PRO A O 1
ATOM 722 N N . LYS A 1 92 ? 35.258 -36.327 1.004 1.00 61.88 92 LYS A N 1
ATOM 723 C CA . LYS A 1 92 ? 36.464 -35.487 0.739 1.00 61.88 92 LYS A CA 1
ATOM 724 C C . LYS A 1 92 ? 36.201 -34.051 1.205 1.00 61.88 92 LYS A C 1
ATOM 726 O O . LYS A 1 92 ? 36.171 -33.111 0.414 1.00 61.88 92 LYS A O 1
ATOM 731 N N . THR A 1 93 ? 35.895 -33.863 2.483 1.00 63.22 93 THR A N 1
ATOM 732 C CA . THR A 1 93 ? 35.645 -32.515 3.000 1.00 63.22 93 THR A CA 1
ATOM 733 C C . THR A 1 93 ? 36.974 -31.802 3.205 1.00 63.22 93 THR A C 1
ATOM 735 O O . THR A 1 93 ? 37.824 -32.278 3.952 1.00 63.22 93 THR A O 1
ATOM 738 N N . ASN A 1 94 ? 37.140 -30.663 2.532 1.00 72.94 94 ASN A N 1
ATOM 739 C CA . ASN A 1 94 ? 38.207 -29.689 2.759 1.00 72.94 94 ASN A CA 1
ATOM 740 C C . ASN A 1 94 ? 38.533 -29.591 4.260 1.00 72.94 94 ASN A C 1
ATOM 742 O O . ASN A 1 94 ? 37.612 -29.379 5.046 1.00 72.94 94 ASN A O 1
ATOM 746 N N . LEU A 1 95 ? 39.808 -29.713 4.653 1.00 72.69 95 LEU A N 1
ATOM 747 C CA . LEU A 1 95 ? 40.282 -29.737 6.053 1.00 72.69 95 LEU A CA 1
ATOM 748 C C . LEU A 1 95 ? 39.642 -28.645 6.943 1.00 72.69 95 LEU A C 1
ATOM 750 O O . LEU A 1 95 ? 39.363 -28.866 8.117 1.00 72.69 95 LEU A O 1
ATOM 754 N N . LYS A 1 96 ? 39.315 -27.489 6.350 1.00 80.94 96 LYS A N 1
ATOM 755 C CA . LYS A 1 96 ? 38.598 -26.374 6.991 1.00 80.94 96 LYS A CA 1
ATOM 756 C C . LYS A 1 96 ? 37.175 -26.723 7.451 1.00 80.94 96 LYS A C 1
ATOM 758 O O . LYS A 1 96 ? 36.768 -26.286 8.518 1.00 80.94 96 LYS A O 1
ATOM 763 N N . LEU A 1 97 ? 36.412 -27.493 6.673 1.00 81.81 97 LEU A N 1
ATOM 764 C CA . LEU A 1 97 ? 35.040 -27.882 7.026 1.00 81.81 97 LEU A CA 1
ATOM 765 C C . LEU A 1 97 ? 35.004 -28.863 8.200 1.00 81.81 97 LEU A C 1
ATOM 767 O O . LEU A 1 97 ? 34.116 -28.752 9.041 1.00 81.81 97 LEU A O 1
ATOM 771 N N . ALA A 1 98 ? 35.978 -29.775 8.283 1.00 82.38 98 ALA A N 1
ATOM 772 C CA . ALA A 1 98 ? 36.102 -30.689 9.418 1.00 82.38 98 ALA A CA 1
ATOM 773 C C . ALA A 1 98 ? 36.339 -29.912 10.725 1.00 82.38 98 ALA A C 1
ATOM 775 O O . ALA A 1 98 ? 35.599 -30.096 11.688 1.00 82.38 98 ALA A O 1
ATOM 776 N N . ALA A 1 99 ? 37.273 -28.953 10.709 1.00 87.44 99 ALA A N 1
ATOM 777 C CA . ALA A 1 99 ? 37.558 -28.092 11.857 1.00 87.44 99 ALA A CA 1
ATOM 778 C C . ALA A 1 99 ? 36.358 -27.214 12.272 1.00 87.44 99 ALA A C 1
ATOM 780 O O . ALA A 1 99 ? 36.116 -27.002 13.458 1.00 87.44 99 ALA A O 1
ATOM 781 N N . ILE A 1 100 ? 35.578 -26.709 11.306 1.00 89.81 100 ILE A N 1
ATOM 782 C CA . ILE A 1 100 ? 34.357 -25.934 11.588 1.00 89.81 100 ILE A CA 1
ATOM 783 C C . ILE A 1 100 ? 33.311 -26.804 12.292 1.00 89.81 100 ILE A C 1
ATOM 785 O O . ILE A 1 100 ? 32.702 -26.359 13.265 1.00 89.81 100 ILE A O 1
ATOM 789 N N . LEU A 1 101 ? 33.100 -28.034 11.815 1.00 92.69 101 LEU A N 1
ATOM 790 C CA . LEU A 1 101 ? 32.115 -28.944 12.394 1.00 92.69 101 LEU A CA 1
ATOM 791 C C . LEU A 1 101 ? 32.497 -29.359 13.821 1.00 92.69 101 LEU A C 1
ATOM 793 O O . LEU A 1 101 ? 31.642 -29.372 14.707 1.00 92.69 101 LEU A O 1
ATOM 797 N N . GLU A 1 102 ? 33.780 -29.639 14.043 1.00 91.00 102 GLU A N 1
ATOM 798 C CA . GLU A 1 102 ? 34.339 -29.938 15.361 1.00 91.00 102 GLU A CA 1
ATOM 799 C C . GLU A 1 102 ? 34.141 -28.765 16.330 1.00 91.00 102 GLU A C 1
ATOM 801 O O . GLU A 1 102 ? 33.529 -28.927 17.388 1.00 91.00 102 GLU A O 1
ATOM 806 N N . LYS A 1 103 ? 34.546 -27.552 15.928 1.00 93.31 103 LYS A N 1
ATOM 807 C CA . LYS A 1 103 ? 34.383 -26.345 16.750 1.00 93.31 103 LYS A CA 1
ATOM 808 C C . LYS A 1 103 ? 32.915 -26.050 17.066 1.00 93.31 103 LYS A C 1
ATOM 810 O O . LYS A 1 103 ? 32.593 -25.658 18.185 1.00 93.31 103 LYS A O 1
ATOM 815 N N . ALA A 1 104 ? 32.014 -26.257 16.107 1.00 94.56 104 ALA A N 1
ATOM 816 C CA . ALA A 1 104 ? 30.583 -26.064 16.320 1.00 94.56 104 ALA A CA 1
ATOM 817 C C . ALA A 1 104 ? 29.999 -27.060 17.338 1.00 94.56 104 ALA A C 1
ATOM 819 O O . ALA A 1 104 ? 29.132 -26.684 18.125 1.00 94.56 104 ALA A O 1
ATOM 820 N N . ASN A 1 105 ? 30.462 -28.315 17.339 1.00 91.25 105 ASN A N 1
ATOM 821 C CA . ASN A 1 105 ? 30.064 -29.305 18.344 1.00 91.25 105 ASN A CA 1
ATOM 822 C C . ASN A 1 105 ? 30.569 -28.931 19.744 1.00 91.25 105 ASN A C 1
ATOM 824 O O . ASN A 1 105 ? 29.796 -29.019 20.693 1.00 91.25 105 ASN A O 1
ATOM 828 N N . ALA A 1 106 ? 31.814 -28.459 19.868 1.00 93.31 106 ALA A N 1
ATOM 829 C CA . ALA A 1 106 ? 32.385 -28.055 21.155 1.00 93.31 106 ALA A CA 1
ATOM 830 C C . ALA A 1 106 ? 31.581 -26.931 21.836 1.00 93.31 106 ALA A C 1
ATOM 832 O O . ALA A 1 106 ? 31.296 -27.018 23.025 1.00 93.31 106 ALA A O 1
ATOM 833 N N . ILE A 1 107 ? 31.148 -25.915 21.075 1.00 90.62 107 ILE A N 1
ATOM 834 C CA . ILE A 1 107 ? 30.334 -24.803 21.604 1.00 90.62 107 ILE A CA 1
ATOM 835 C C . ILE A 1 107 ? 28.984 -25.301 22.137 1.00 90.62 107 ILE A C 1
ATOM 837 O O . ILE A 1 107 ? 28.550 -24.864 23.198 1.00 90.62 107 ILE A O 1
ATOM 841 N N . ARG A 1 108 ? 28.326 -26.227 21.424 1.00 86.38 108 ARG A N 1
ATOM 842 C CA . ARG A 1 108 ? 27.039 -26.793 21.859 1.00 86.38 108 ARG A CA 1
ATOM 843 C C . ARG A 1 108 ? 27.157 -27.533 23.185 1.00 86.38 108 ARG A C 1
ATOM 845 O O . ARG A 1 108 ? 26.304 -27.354 24.041 1.00 86.38 108 ARG A O 1
ATOM 852 N N . GLN A 1 109 ? 28.202 -28.344 23.339 1.00 86.44 109 GLN A N 1
ATOM 853 C CA . GLN A 1 109 ? 28.395 -29.142 24.551 1.00 86.44 109 GLN A CA 1
ATOM 854 C C . GLN A 1 109 ? 28.837 -28.287 25.742 1.00 86.44 109 GLN A C 1
ATOM 856 O O . GLN A 1 109 ? 28.384 -28.522 26.853 1.00 86.44 109 GLN A O 1
ATOM 861 N N . ALA A 1 110 ? 29.657 -27.258 25.512 1.00 81.12 110 ALA A N 1
ATOM 862 C CA . ALA A 1 110 ? 30.093 -26.347 26.570 1.00 81.12 110 ALA A CA 1
ATOM 863 C C . ALA A 1 110 ? 28.948 -25.511 27.170 1.00 81.12 110 ALA A C 1
ATOM 865 O O . ALA A 1 110 ? 29.047 -25.088 28.313 1.00 81.12 110 ALA A O 1
ATOM 866 N N . LEU A 1 111 ? 27.878 -25.259 26.408 1.00 71.81 111 LEU A N 1
ATOM 867 C CA . LEU A 1 111 ? 26.721 -24.494 26.883 1.00 71.81 111 LEU A CA 1
ATOM 868 C C . LEU A 1 111 ? 25.630 -25.368 27.519 1.00 71.81 111 LEU A C 1
ATOM 870 O O . LEU A 1 111 ? 24.750 -24.844 28.186 1.00 71.81 111 LEU A O 1
ATOM 874 N N . ALA A 1 112 ? 25.655 -26.679 27.270 1.00 67.81 112 ALA A N 1
ATOM 875 C CA . ALA A 1 112 ? 24.596 -27.609 27.662 1.00 67.81 112 ALA A CA 1
ATOM 876 C C . ALA A 1 112 ? 24.869 -28.342 28.989 1.00 67.81 112 ALA A C 1
ATOM 878 O O . ALA A 1 112 ? 24.101 -29.229 29.350 1.00 67.81 112 ALA A O 1
ATOM 879 N N . GLY A 1 113 ? 25.955 -28.019 29.694 1.00 65.56 113 GLY A N 1
ATOM 880 C CA . GLY A 1 113 ? 26.350 -28.706 30.924 1.00 65.56 113 GLY A CA 1
ATOM 881 C C . GLY A 1 113 ? 26.774 -27.735 32.013 1.00 65.56 113 GLY A C 1
ATOM 882 O O . GLY A 1 113 ? 27.969 -27.521 32.184 1.00 65.56 113 GLY A O 1
ATOM 883 N N . SER A 1 114 ? 25.795 -27.134 32.688 1.00 58.84 114 SER A N 1
ATOM 884 C CA . SER A 1 114 ? 25.880 -26.645 34.073 1.00 58.84 114 SER A CA 1
ATOM 885 C C . SER A 1 114 ? 24.535 -26.002 34.422 1.00 58.84 114 SER A C 1
ATOM 887 O O . SER A 1 114 ? 24.427 -24.780 34.446 1.00 58.84 114 SER A O 1
ATOM 889 N N . ASP A 1 115 ? 23.505 -26.815 34.621 1.00 53.47 115 ASP A N 1
ATOM 890 C CA . ASP A 1 115 ? 22.327 -26.390 35.386 1.00 53.47 115 ASP A CA 1
ATOM 891 C C . ASP A 1 115 ? 21.874 -27.606 36.192 1.00 53.47 115 ASP A C 1
ATOM 893 O O . ASP A 1 115 ? 21.000 -28.384 35.813 1.00 53.47 115 ASP A O 1
ATOM 897 N N . GLU A 1 116 ? 22.673 -27.865 37.219 1.00 57.03 116 GLU A N 1
ATOM 898 C CA . GLU A 1 116 ? 22.312 -28.701 38.346 1.00 57.03 116 GLU A CA 1
ATOM 899 C C . GLU A 1 116 ? 21.383 -27.883 39.252 1.00 57.03 116 GLU A C 1
ATOM 901 O O . GLU A 1 116 ? 21.797 -26.857 39.777 1.00 57.03 116 GLU A O 1
ATOM 906 N N . ASP A 1 117 ? 20.143 -28.368 39.363 1.00 62.38 117 ASP A N 1
ATOM 907 C CA . ASP A 1 117 ? 19.154 -28.155 40.424 1.00 62.38 117 ASP A CA 1
ATOM 908 C C . ASP A 1 117 ? 19.002 -26.737 41.003 1.00 62.38 117 ASP A C 1
ATOM 910 O O . ASP A 1 117 ? 19.672 -26.381 41.966 1.00 62.38 117 ASP A O 1
ATOM 914 N N . ASP A 1 118 ? 17.973 -26.013 40.554 1.00 58.94 118 ASP A N 1
ATOM 915 C CA . ASP A 1 118 ? 17.241 -25.093 41.432 1.00 58.94 118 ASP A CA 1
ATOM 916 C C . ASP A 1 118 ? 15.724 -25.299 41.243 1.00 58.94 118 ASP A C 1
ATOM 918 O O . ASP A 1 118 ? 15.101 -24.879 40.263 1.00 58.94 118 ASP A O 1
ATOM 922 N N . GLU A 1 119 ? 15.127 -26.019 42.200 1.00 60.16 119 GLU A N 1
ATOM 923 C CA . GLU A 1 119 ? 13.682 -26.150 42.420 1.00 60.16 119 GLU A CA 1
ATOM 924 C C . GLU A 1 119 ? 13.079 -24.803 42.859 1.00 60.16 119 GLU A C 1
ATOM 926 O O . GLU A 1 119 ? 12.608 -24.652 43.987 1.00 60.16 119 GLU A O 1
ATOM 931 N N . ASP A 1 120 ? 13.020 -23.812 41.972 1.00 61.31 120 ASP A N 1
ATOM 932 C CA . ASP A 1 120 ? 12.282 -22.584 42.266 1.00 61.31 120 ASP A CA 1
ATOM 933 C C . ASP A 1 120 ? 10.803 -22.747 41.915 1.00 61.31 120 ASP A C 1
ATOM 935 O O . ASP A 1 120 ? 10.285 -22.341 40.873 1.00 61.31 120 ASP A O 1
ATOM 939 N N . SER A 1 121 ? 10.132 -23.380 42.877 1.00 59.38 121 SER A N 1
ATOM 940 C CA . SER A 1 121 ? 8.701 -23.333 43.152 1.00 59.38 121 SER A CA 1
ATOM 941 C C . SER A 1 121 ? 8.164 -21.902 43.036 1.00 59.38 121 SER A C 1
ATOM 943 O O . SER A 1 121 ? 8.203 -21.113 43.983 1.00 59.38 121 SER A O 1
ATOM 945 N N . TRP A 1 122 ? 7.624 -21.553 41.868 1.00 68.50 122 TRP A N 1
ATOM 946 C CA . TRP A 1 122 ? 6.798 -20.359 41.708 1.00 68.50 122 TRP A CA 1
ATOM 947 C C . TRP A 1 122 ? 5.471 -20.601 42.432 1.00 68.50 122 TRP A C 1
ATOM 949 O O . TRP A 1 122 ? 4.509 -21.112 41.861 1.00 68.50 122 TRP A O 1
ATOM 959 N N . SER A 1 123 ? 5.438 -20.280 43.725 1.00 59.75 123 SER A N 1
ATOM 960 C CA . SER A 1 123 ? 4.193 -20.196 44.484 1.00 59.75 123 SER A CA 1
ATOM 961 C C . SER A 1 123 ? 3.443 -18.936 44.053 1.00 59.75 123 SER A C 1
ATOM 963 O O . SER A 1 123 ? 3.882 -17.823 44.329 1.00 59.75 123 SER A O 1
ATOM 965 N N . ASP A 1 124 ? 2.326 -19.133 43.357 1.00 54.50 124 ASP A N 1
ATOM 966 C CA . ASP A 1 124 ? 1.340 -18.100 43.036 1.00 54.50 124 ASP A CA 1
ATOM 967 C C . ASP A 1 124 ? 0.667 -17.636 44.345 1.00 54.50 124 ASP A C 1
ATOM 969 O O . ASP A 1 124 ? 0.080 -18.441 45.075 1.00 54.50 124 ASP A O 1
ATOM 973 N N . SER A 1 125 ? 0.826 -16.359 44.696 1.00 52.75 125 SER A N 1
ATOM 974 C CA . SER A 1 125 ? 0.142 -15.679 45.810 1.00 52.75 125 SER A CA 1
ATOM 975 C C . SER A 1 125 ? -0.443 -14.362 45.338 1.00 52.75 125 SER A C 1
ATOM 977 O O . SER A 1 125 ? 0.263 -13.646 44.593 1.00 52.75 125 SER A O 1
#

InterPro domains:
  IPR028288 SCAR/WAVE family [PTHR12902] (1-74)

pLDDT: mean 73.26, std 18.09, range [40.91, 97.44]

Organism: NCBI:txid2727402

Foldseek 3Di:
DDPPPPPPPPDDPVVVVVVVPDDDDPPCQVVQVVPPVHGCPSVVVVPDPVVVVPDPDPDDPPVVVVVVVVVVVVDDDDDDPPPPVPDDDDDDDDPVVVVVVVVVVVVVVVVPPDDDDDPPPPDDD

Secondary structure (DSSP, 8-state):
--TTTTTSS---HHHHHHHHHSPPPP-GGGTGGG-TT-TTHHHHHH--GGGGGS---SS-TTTHHHHHHHHHHSS--PPP--------------HHHHHHHHHHHHHHHHHSS------------

Radius of gyration: 27.66 Å; chains: 1; bounding box: 64×50×64 Å